Protein 3V2L (pdb70)

Organism: Anopheles gambiae (NCBI:txid7165)

Sequence (120 aa):
MTVEQMMMKSGEMMIRSVCLGKTKVAEELVNGLRESKFADVKELKCYVNCVMMEMMQTMKKGKLNYDASSVKQIDTIMPDELAGPMRAALDICRTVADGIKNNCDAAYVLLQCLSKNNPKFIFP

Structure (mmCIF, N/CA/C/O backbone):
data_3V2L
#
_entry.id   3V2L
#
_cell.length_a   34.577
_cell.length_b   38.229
_cell.length_c   89.912
_cell.angle_alpha   90.000
_cell.angle_beta   90.000
_cell.angle_gamma   90.000
#
_symmetry.space_group_name_H-M   'P 21 21 21'
#
loop_
_entity.id
_entity.type
_entity.pdbx_description
1 polymer AGAP005208-PA
2 non-polymer 'TETRAETHYLENE GLYCOL'
3 water water
#
loop_
_atom_site.group_PDB
_atom_site.id
_atom_site.type_symbol
_atom_site.label_atom_id
_atom_site.label_alt_id
_atom_site.label_comp_id
_atom_site.label_asym_id
_atom_site.label_entity_id
_atom_site.label_seq_id
_atom_site.pdbx_PDB_ins_code
_atom_site.Cartn_x
_atom_site.Cartn_y
_atom_site.Cartn_z
_atom_site.occupancy
_atom_site.B_iso_or_equiv
_atom_site.auth_seq_id
_atom_site.auth_comp_id
_atom_site.auth_asym_id
_atom_site.auth_atom_id
_atom_site.pdbx_PDB_model_num
ATOM 1 N N . MET A 1 1 ? 10.749 2.327 -25.507 1.00 44.51 1 MET A N 1
ATOM 2 C CA . MET A 1 1 ? 11.660 3.455 -25.152 1.00 43.59 1 MET A CA 1
ATOM 3 C C . MET A 1 1 ? 11.060 4.843 -25.486 1.00 42.77 1 MET A C 1
ATOM 4 O O . MET A 1 1 ? 11.003 5.736 -24.623 1.00 43.67 1 MET A O 1
ATOM 6 N N . THR A 1 2 ? 10.583 5.020 -26.715 1.00 71.47 2 THR A N 1
ATOM 7 C CA . THR A 1 2 ? 10.025 6.312 -27.144 1.00 68.39 2 THR A CA 1
ATOM 8 C C . THR A 1 2 ? 8.794 6.767 -26.323 1.00 64.28 2 THR A C 1
ATOM 9 O O . THR A 1 2 ? 8.122 5.950 -25.684 1.00 62.13 2 THR A O 1
ATOM 13 N N . VAL A 1 3 ? 8.525 8.074 -26.309 1.00 61.81 3 VAL A N 1
ATOM 14 C CA . VAL A 1 3 ? 7.254 8.598 -25.786 1.00 57.48 3 VAL A CA 1
ATOM 15 C C . VAL A 1 3 ? 6.087 7.956 -26.546 1.00 54.57 3 VAL A C 1
ATOM 16 O O . VAL A 1 3 ? 5.007 7.748 -25.985 1.00 51.78 3 VAL A O 1
ATOM 20 N N . GLU A 1 4 ? 6.323 7.652 -27.824 1.00 53.63 4 GLU A N 1
ATOM 21 C CA . GLU A 1 4 ? 5.346 6.953 -28.650 1.00 51.76 4 GLU A CA 1
ATOM 22 C C . GLU A 1 4 ? 5.089 5.546 -28.082 1.00 50.32 4 GLU A C 1
ATOM 23 O O . GLU A 1 4 ? 3.952 5.073 -28.072 1.00 48.31 4 GLU A O 1
ATOM 29 N N . GLN A 1 5 ? 6.150 4.907 -27.588 1.00 50.38 5 GLN A N 1
ATOM 30 C CA . GLN A 1 5 ? 6.040 3.637 -26.889 1.00 49.18 5 GLN A CA 1
ATOM 31 C C . GLN A 1 5 ? 5.197 3.772 -25.625 1.00 46.70 5 GLN A C 1
ATOM 32 O O . GLN A 1 5 ? 4.329 2.923 -25.381 1.00 45.09 5 GLN A O 1
ATOM 38 N N . MET A 1 6 ? 5.454 4.825 -24.836 1.00 44.97 6 MET A N 1
ATOM 39 C CA . MET A 1 6 ? 4.668 5.104 -23.627 1.00 42.86 6 MET A CA 1
ATOM 40 C C . MET A 1 6 ? 3.203 5.224 -23.990 1.00 40.71 6 MET A C 1
ATOM 41 O O . MET A 1 6 ? 2.342 4.610 -23.335 1.00 39.96 6 MET A O 1
ATOM 46 N N A MET A 1 7 ? 2.918 6.018 -25.023 0.50 40.57 7 MET A N 1
ATOM 47 N N B MET A 1 7 ? 2.918 6.015 -25.022 0.50 40.37 7 MET A N 1
ATOM 48 C CA A MET A 1 7 ? 1.545 6.252 -25.472 0.50 39.78 7 MET A CA 1
ATOM 49 C CA B MET A 1 7 ? 1.549 6.230 -25.470 0.50 39.39 7 MET A CA 1
ATOM 50 C C A MET A 1 7 ? 0.873 4.948 -25.901 0.50 39.08 7 MET A C 1
ATOM 51 C C B MET A 1 7 ? 0.896 4.907 -25.825 0.50 38.80 7 MET A C 1
ATOM 52 O O A MET A 1 7 ? -0.320 4.753 -25.660 0.50 37.90 7 MET A O 1
ATOM 53 O O B MET A 1 7 ? -0.254 4.657 -25.460 0.50 37.54 7 MET A O 1
ATOM 62 N N . LYS A 1 8 ? 1.653 4.057 -26.516 1.00 39.58 8 LYS A N 1
ATOM 63 C CA . LYS A 1 8 ? 1.164 2.742 -26.928 1.00 39.99 8 LYS A CA 1
ATOM 64 C C . LYS A 1 8 ? 0.894 1.8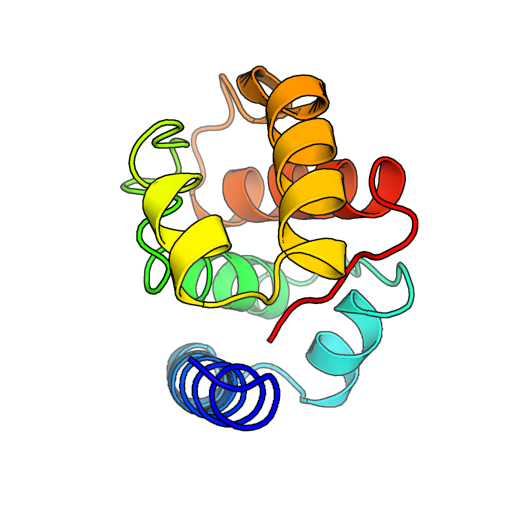34 -25.723 1.00 38.57 8 LYS A C 1
ATOM 65 O O . LYS A 1 8 ? -0.181 1.228 -25.631 1.00 38.13 8 LYS A O 1
ATOM 71 N N . SER A 1 9 ? 1.854 1.769 -24.800 1.00 37.88 9 SER A N 1
ATOM 72 C CA . SER A 1 9 ? 1.714 0.973 -23.575 1.00 37.27 9 SER A CA 1
ATOM 73 C C . SER A 1 9 ? 0.540 1.470 -22.716 1.00 35.77 9 SER A C 1
ATOM 74 O O . SER A 1 9 ? -0.222 0.677 -22.154 1.00 34.20 9 SER A O 1
ATOM 77 N N . GLY A 1 10 ? 0.414 2.791 -22.615 1.00 35.28 10 GLY A N 1
ATOM 78 C CA . GLY A 1 10 ? -0.710 3.410 -21.925 1.00 34.54 10 GLY A CA 1
ATOM 79 C C . GLY A 1 10 ? -2.061 3.083 -22.549 1.00 34.90 10 GLY A C 1
ATOM 80 O O . GLY A 1 10 ? -3.026 2.809 -21.842 1.00 35.28 10 GLY A O 1
ATOM 81 N N . GLU A 1 11 ? -2.144 3.120 -23.871 1.00 35.44 11 GLU A N 1
ATOM 82 C CA . GLU A 1 11 ? -3.397 2.759 -24.546 1.00 35.97 11 GLU A CA 1
ATOM 83 C C . GLU A 1 11 ? -3.756 1.285 -24.305 1.00 35.61 11 GLU A C 1
ATOM 84 O O . GLU A 1 11 ? -4.931 0.966 -24.097 1.00 35.23 11 GLU A O 1
ATOM 90 N N A MET A 1 12 ? -2.743 0.417 -24.296 0.50 35.75 12 MET A N 1
ATOM 91 N N B MET A 1 12 ? -2.750 0.407 -24.297 0.50 35.48 12 MET A N 1
ATOM 92 C CA A MET A 1 12 ? -2.913 -1.013 -24.012 0.50 36.17 12 MET A CA 1
ATOM 93 C CA B MET A 1 12 ? -2.952 -1.021 -24.006 0.50 35.64 12 MET A CA 1
ATOM 94 C C A MET A 1 12 ? -3.467 -1.258 -22.609 0.50 35.72 12 MET A C 1
ATOM 95 C C B MET A 1 12 ? -3.499 -1.240 -22.601 0.50 35.40 12 MET A C 1
ATOM 96 O O A MET A 1 12 ? -4.410 -2.041 -22.431 0.50 36.42 12 MET A O 1
ATOM 97 O O B MET A 1 12 ? -4.464 -1.993 -22.412 0.50 36.12 12 MET A O 1
ATOM 106 N N . ILE A 1 13 ? -2.872 -0.596 -21.618 1.00 35.05 13 ILE A N 1
ATOM 107 C CA . ILE A 1 13 ? -3.282 -0.748 -20.221 1.00 34.88 13 ILE A CA 1
ATOM 108 C C . ILE A 1 13 ? -4.690 -0.168 -20.036 1.00 34.33 13 ILE A C 1
ATOM 109 O O . ILE A 1 13 ? -5.527 -0.809 -19.408 1.00 34.22 13 ILE A O 1
ATOM 114 N N . ARG A 1 14 ? -4.954 1.013 -20.601 1.00 33.53 14 ARG A N 1
ATOM 115 C CA . ARG A 1 14 ? -6.331 1.558 -20.570 1.00 34.67 14 ARG A CA 1
ATOM 116 C C . ARG A 1 14 ? -7.355 0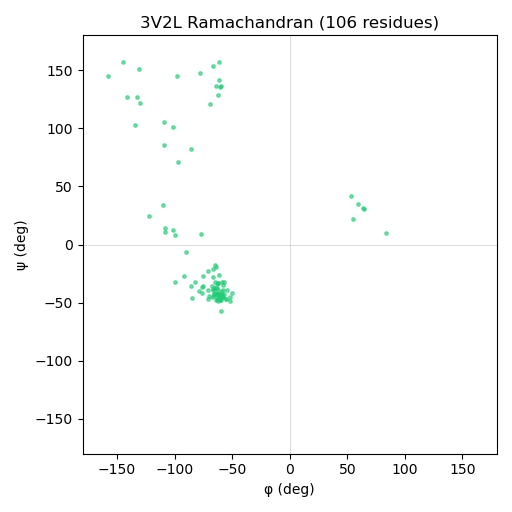.581 -21.164 1.00 34.66 14 ARG A C 1
ATOM 117 O O . ARG A 1 14 ? -8.408 0.330 -20.574 1.00 34.48 14 ARG A O 1
ATOM 125 N N . SER A 1 15 ? -7.040 0.013 -22.327 1.00 34.73 15 SER A N 1
ATOM 126 C CA . SER A 1 15 ? -7.981 -0.862 -23.008 1.00 35.58 15 SER A CA 1
ATOM 127 C C . SER A 1 15 ? -8.359 -2.073 -22.177 1.00 36.26 15 SER A C 1
ATOM 128 O O . SER A 1 15 ? -9.530 -2.413 -22.044 1.00 37.44 15 SER A O 1
ATOM 131 N N . VAL A 1 16 ? -7.343 -2.706 -21.611 1.00 35.51 16 VAL A N 1
ATOM 132 C CA . VAL A 1 16 ? -7.475 -3.923 -20.833 1.00 36.15 16 VAL A CA 1
ATOM 133 C C . VAL A 1 16 ? -8.255 -3.628 -19.531 1.00 35.87 16 VAL A C 1
ATOM 134 O O . VAL A 1 16 ? -9.069 -4.439 -19.079 1.00 36.47 16 VAL A O 1
ATOM 138 N N . CYS A 1 17 ? -8.004 -2.463 -18.944 1.00 34.37 17 CYS A N 1
ATOM 139 C CA . CYS A 1 17 ? -8.617 -2.134 -17.656 1.00 34.50 17 CYS A CA 1
ATOM 140 C C . CYS A 1 17 ? -10.045 -1.602 -17.816 1.00 35.71 17 CYS A C 1
ATOM 141 O O . CYS A 1 17 ? -10.901 -1.842 -16.954 1.00 36.26 17 CYS A O 1
ATOM 144 N N . LEU A 1 18 ? -10.298 -0.905 -18.920 1.00 35.86 18 LEU A N 1
ATOM 145 C CA . LEU A 1 18 ? -11.666 -0.559 -19.333 1.00 37.97 18 LEU A CA 1
ATOM 146 C C . LEU A 1 18 ? -12.520 -1.789 -19.565 1.00 39.51 18 LEU A C 1
ATOM 147 O O . LEU A 1 18 ? -13.683 -1.821 -19.173 1.00 41.19 18 LEU A O 1
ATOM 152 N N . GLY A 1 19 ? -11.941 -2.785 -20.238 1.00 40.09 19 GLY A N 1
ATOM 153 C CA . GLY A 1 19 ? -12.649 -4.008 -20.574 1.00 41.65 19 GLY A CA 1
ATOM 154 C C . GLY A 1 19 ? -12.970 -4.824 -19.343 1.00 42.30 19 GLY A C 1
ATOM 155 O O . GLY A 1 19 ? -14.035 -5.468 -19.268 1.00 44.01 19 GLY A O 1
ATOM 156 N N . LYS A 1 20 ? -12.046 -4.802 -18.382 1.00 40.64 20 LYS A N 1
ATOM 157 C CA . LYS A 1 20 ? -12.211 -5.545 -17.134 1.00 40.75 20 LYS A CA 1
ATOM 158 C C . LYS A 1 20 ? -13.281 -4.931 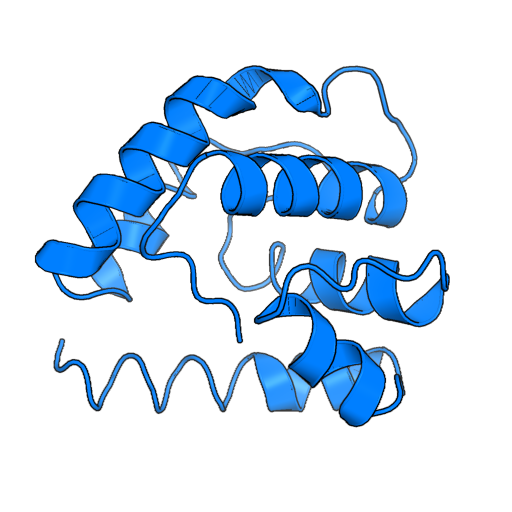-16.230 1.00 41.09 20 LYS A C 1
ATOM 159 O O . LYS A 1 20 ? -14.144 -5.642 -15.704 1.00 42.12 20 LYS A O 1
ATOM 165 N N . THR A 1 21 ? -13.215 -3.610 -16.071 1.00 39.85 21 THR A N 1
ATOM 166 C CA . THR A 1 21 ? -14.018 -2.887 -15.074 1.00 40.77 21 THR A CA 1
ATOM 167 C C . THR A 1 21 ? -15.366 -2.399 -15.651 1.00 42.86 21 THR A C 1
ATOM 168 O O . THR A 1 21 ? -16.346 -2.233 -14.907 1.00 44.24 21 THR A O 1
ATOM 172 N N . LYS A 1 22 ? -15.391 -2.179 -16.971 1.00 43.45 22 LYS A N 1
ATOM 173 C CA . LYS A 1 22 ? -16.551 -1.658 -17.717 1.00 45.17 22 LYS A CA 1
ATOM 174 C C . LYS A 1 22 ? -16.948 -0.221 -17.331 1.00 45.08 22 LYS A C 1
ATOM 175 O O . LYS A 1 22 ? -18.122 0.155 -17.417 1.00 46.96 22 LYS A O 1
ATOM 181 N N . VAL A 1 23 ? -15.958 0.570 -16.926 1.00 43.15 23 VAL A N 1
ATOM 182 C CA . VAL A 1 23 ? -16.144 1.966 -16.505 1.00 42.56 23 VAL A CA 1
ATOM 183 C C . VAL A 1 23 ? -16.319 2.908 -17.702 1.00 43.29 23 VAL A C 1
ATOM 184 O O . VAL A 1 23 ? -15.734 2.687 -18.769 1.00 42.23 23 VAL A O 1
ATOM 188 N N . ALA A 1 24 ? -17.116 3.961 -17.522 1.00 43.95 24 ALA A N 1
ATOM 189 C CA . ALA A 1 24 ? -17.304 4.972 -18.564 1.00 44.78 24 ALA A CA 1
ATOM 190 C C . ALA A 1 24 ? -15.983 5.663 -18.939 1.00 43.46 24 ALA A C 1
ATOM 191 O O . ALA A 1 24 ? -15.188 6.043 -18.071 1.00 41.86 24 ALA A O 1
ATOM 193 N N . GLU A 1 25 ? -15.765 5.828 -20.241 1.00 44.04 25 GLU A N 1
ATOM 194 C CA . GLU A 1 25 ? -14.535 6.436 -20.750 1.00 43.25 25 GLU A CA 1
ATOM 195 C C . GLU A 1 25 ? -14.339 7.873 -20.308 1.00 42.29 25 GLU A C 1
ATOM 196 O O . GLU A 1 25 ? -13.199 8.269 -20.063 1.00 41.25 25 GLU A O 1
ATOM 202 N N . GLU A 1 26 ? -15.437 8.629 -20.155 1.00 42.55 26 GLU A N 1
ATOM 203 C CA . GLU A 1 26 ? -15.366 10.001 -19.625 1.00 41.85 26 GLU A CA 1
ATOM 204 C C . GLU A 1 26 ? -14.852 10.058 -18.203 1.00 40.09 26 GLU A C 1
ATOM 205 O O . GLU A 1 26 ? -14.157 11.001 -17.840 1.00 39.77 26 GLU A O 1
ATOM 211 N N . LEU A 1 27 ? -15.248 9.081 -17.389 1.00 39.48 27 LEU A N 1
ATOM 212 C CA . LEU A 1 27 ? -14.758 8.982 -16.010 1.00 38.02 27 LEU A CA 1
ATOM 213 C C . LEU A 1 27 ? -13.245 8.826 -16.018 1.00 36.48 27 LEU A C 1
ATOM 214 O O . LEU A 1 27 ? -12.536 9.528 -15.291 1.00 36.80 27 LEU A O 1
ATOM 219 N N . VAL A 1 28 ? -12.755 7.955 -16.891 1.00 35.35 28 VAL A N 1
ATOM 220 C CA . VAL A 1 28 ? -11.315 7.689 -16.990 1.00 34.32 28 VAL A CA 1
ATOM 221 C C . VAL A 1 28 ? -10.526 8.901 -17.485 1.00 34.29 28 VAL A C 1
ATOM 222 O O . VAL A 1 28 ? -9.477 9.230 -16.941 1.00 33.60 28 VAL A O 1
ATOM 226 N N . ASN A 1 29 ? -11.046 9.572 -18.509 1.00 35.43 29 ASN A N 1
ATOM 227 C CA . ASN A 1 29 ? -10.452 10.836 -18.980 1.00 36.20 29 ASN A CA 1
ATOM 228 C C . ASN A 1 29 ? -10.391 11.928 -17.895 1.00 36.16 29 ASN A C 1
ATOM 229 O O . ASN A 1 29 ? -9.480 12.755 -17.883 1.00 36.53 29 ASN A O 1
ATOM 234 N N . GLY A 1 30 ? -11.360 11.931 -16.988 1.00 36.62 30 GLY A N 1
ATOM 235 C CA . GLY A 1 30 ? -11.356 12.876 -15.881 1.00 36.33 30 GLY A CA 1
ATOM 236 C C . GLY A 1 30 ? -10.161 12.739 -14.952 1.00 35.94 30 GLY A C 1
ATOM 237 O O . GLY A 1 30 ? -9.769 13.703 -14.300 1.00 36.64 30 GLY A O 1
ATOM 238 N N . LEU A 1 31 ? -9.576 11.537 -14.890 1.00 34.85 31 LEU A N 1
ATOM 239 C CA . LEU A 1 31 ? -8.441 11.265 -13.994 1.00 34.74 31 LEU A CA 1
ATOM 240 C C . LEU A 1 31 ? -7.203 12.087 -14.379 1.00 35.88 31 LEU A C 1
ATOM 241 O O . LEU A 1 31 ? -6.276 12.242 -13.582 1.00 36.04 31 LEU A O 1
ATOM 246 N N . ARG A 1 32 ? -7.199 12.599 -15.608 1.00 31.97 32 ARG A N 1
ATOM 247 C CA . ARG A 1 32 ? -6.118 13.445 -16.079 1.00 35.58 32 ARG A CA 1
ATOM 248 C C . ARG A 1 32 ? -6.389 14.925 -15.793 1.00 37.55 32 ARG A C 1
ATOM 249 O O . ARG A 1 32 ? -5.511 15.756 -16.011 1.00 39.46 32 ARG A O 1
ATOM 257 N N . GLU A 1 33 ? -7.592 15.232 -15.295 1.00 36.80 33 GLU A N 1
ATOM 258 C CA . GLU A 1 33 ? -8.040 16.618 -15.062 1.00 39.72 33 GLU A CA 1
ATOM 259 C C . GLU A 1 33 ? -8.434 16.867 -13.596 1.00 38.18 33 GLU A C 1
ATOM 260 O O . GLU A 1 33 ? -9.245 17.755 -13.298 1.00 38.48 33 GLU A O 1
ATOM 266 N N . SER A 1 34 ? -7.878 16.065 -12.689 1.00 36.35 34 SER A N 1
ATOM 267 C CA . SER A 1 34 ? -8.202 16.134 -11.262 1.00 35.49 34 SER A CA 1
ATOM 268 C C . SER A 1 34 ? -9.688 15.907 -10.961 1.00 34.15 34 SER A C 1
ATOM 269 O O . SER A 1 34 ? -10.237 16.501 -10.037 1.00 35.21 34 SER A O 1
ATOM 272 N N . LYS A 1 35 ? -10.346 15.044 -11.722 1.00 33.40 35 LYS A N 1
ATOM 273 C CA . LYS A 1 35 ? -11.749 14.742 -11.442 1.00 33.08 35 LYS A CA 1
ATOM 274 C C . LYS A 1 35 ? -11.827 13.338 -10.896 1.00 31.33 35 LYS A C 1
ATOM 275 O O . LYS A 1 35 ? -12.012 12.350 -11.639 1.00 32.19 35 LYS A O 1
ATOM 281 N N . PHE A 1 36 ? -11.638 13.248 -9.587 1.00 30.38 36 PHE A N 1
ATOM 282 C CA . PHE A 1 36 ? -11.568 11.971 -8.944 1.00 28.00 36 PHE A CA 1
ATOM 283 C C . PHE A 1 36 ? -12.918 11.640 -8.357 1.00 28.12 36 PHE A C 1
ATOM 284 O O . PHE A 1 36 ? -13.088 11.634 -7.137 1.00 28.11 36 PHE A O 1
ATOM 292 N N . ALA A 1 37 ? -13.862 11.346 -9.245 1.00 27.50 37 ALA A N 1
ATOM 293 C CA . ALA A 1 37 ? -15.220 11.001 -8.844 1.00 28.90 37 ALA A CA 1
ATOM 294 C C . ALA A 1 37 ? -15.230 9.745 -7.978 1.00 28.15 37 ALA A C 1
ATOM 295 O O . ALA A 1 37 ? -14.476 8.800 -8.226 1.00 27.71 37 ALA A O 1
ATOM 297 N N . ASP A 1 38 ? -16.088 9.736 -6.963 1.00 29.14 38 ASP A N 1
ATOM 298 C CA . ASP A 1 38 ? -16.171 8.592 -6.052 1.00 29.54 38 ASP A CA 1
ATOM 299 C C . ASP A 1 38 ? -17.132 7.566 -6.658 1.00 29.47 38 ASP A C 1
ATOM 300 O O . ASP A 1 38 ? -18.333 7.544 -6.350 1.00 30.96 38 ASP A O 1
ATOM 305 N N . VAL A 1 39 ? -16.601 6.767 -7.583 1.00 28.02 39 VAL A N 1
ATOM 306 C CA . VAL A 1 39 ? -17.371 5.762 -8.314 1.00 28.80 39 VAL A CA 1
ATOM 307 C C . VAL A 1 39 ? -16.577 4.463 -8.219 1.00 28.28 39 VAL A C 1
ATOM 308 O O . VAL A 1 39 ? -15.423 4.432 -8.600 1.00 26.72 39 VAL A O 1
ATOM 312 N N . LYS A 1 40 ? -17.193 3.420 -7.674 1.00 29.64 40 LYS A N 1
ATOM 313 C CA . LYS A 1 40 ? -16.521 2.140 -7.423 1.00 30.43 40 LYS A CA 1
ATOM 314 C C . LYS A 1 40 ? -15.802 1.584 -8.671 1.00 29.71 40 LYS A C 1
ATOM 315 O O . LYS A 1 40 ? -14.636 1.147 -8.606 1.00 28.13 40 LYS A O 1
ATOM 321 N N . GLU A 1 41 ? -16.475 1.623 -9.816 1.00 29.83 41 GLU A N 1
ATOM 322 C CA . GLU A 1 41 ? -15.853 1.065 -11.021 1.00 29.87 41 GLU A CA 1
ATOM 323 C C . GLU A 1 41 ? -14.640 1.855 -11.483 1.00 27.50 41 GLU A C 1
ATOM 324 O O . GLU A 1 41 ? -13.733 1.296 -12.077 1.00 27.23 41 GLU A O 1
ATOM 330 N N . LEU A 1 42 ? -14.618 3.150 -11.174 1.00 25.93 42 LEU A N 1
ATOM 331 C CA . LEU A 1 42 ? -13.499 3.994 -11.544 1.00 24.78 42 LEU A CA 1
ATOM 332 C C . LEU A 1 42 ? -12.332 3.720 -10.604 1.00 23.89 42 LEU A C 1
ATOM 333 O O . LEU A 1 42 ? -11.188 3.625 -11.047 1.00 23.83 42 LEU A O 1
ATOM 338 N N . LYS A 1 43 ? -12.615 3.564 -9.313 1.00 23.85 43 LYS A N 1
ATOM 339 C CA . LYS A 1 43 ? -11.557 3.202 -8.363 1.00 24.28 43 LYS A CA 1
ATOM 340 C C . LYS A 1 43 ? -10.926 1.860 -8.748 1.00 25.50 43 LYS A C 1
ATOM 341 O O . LYS A 1 43 ? -9.692 1.670 -8.672 1.00 25.08 43 LYS A O 1
ATOM 347 N N . CYS A 1 44 ? -11.777 0.934 -9.181 1.00 26.92 44 CYS A N 1
ATOM 348 C CA . CYS A 1 44 ? -11.279 -0.386 -9.532 1.00 28.46 44 CYS A CA 1
ATOM 349 C C . CYS A 1 44 ? -10.538 -0.405 -10.876 1.00 27.44 44 CYS A C 1
ATOM 350 O O . CYS A 1 44 ? -9.627 -1.244 -11.066 1.00 27.99 44 CYS A O 1
ATOM 353 N N . TYR A 1 45 ? -10.894 0.525 -11.774 1.00 25.64 45 TYR A N 1
ATOM 354 C CA . TYR A 1 45 ? -10.095 0.795 -12.984 1.00 26.03 45 TYR A CA 1
ATOM 355 C C . TYR A 1 45 ? -8.681 1.226 -12.611 1.00 24.99 45 TYR A C 1
ATOM 356 O O . TYR A 1 45 ? -7.698 0.751 -13.195 1.00 24.72 45 TYR A O 1
ATOM 365 N N . VAL A 1 46 ? -8.583 2.124 -11.632 1.00 23.57 46 VAL A N 1
ATOM 366 C CA . VAL A 1 46 ? -7.284 2.625 -11.157 1.00 23.90 46 VAL A CA 1
ATOM 367 C C . VAL A 1 46 ? -6.477 1.495 -10.533 1.00 25.21 46 VAL A C 1
ATOM 368 O O . VAL A 1 46 ? -5.256 1.383 -10.744 1.00 25.46 46 VAL A O 1
ATOM 372 N N . ASN A 1 47 ? -7.151 0.660 -9.762 1.00 25.22 47 ASN A N 1
ATOM 373 C CA . ASN A 1 47 ? -6.479 -0.489 -9.173 1.00 27.23 47 ASN A CA 1
ATOM 374 C C . ASN A 1 47 ? -5.956 -1.457 -10.239 1.00 28.66 47 ASN A C 1
ATOM 375 O O . ASN A 1 47 ? -4.820 -1.942 -10.143 1.00 30.05 47 ASN A O 1
ATOM 380 N N . CYS A 1 48 ? -6.774 -1.704 -11.261 1.00 27.64 48 CYS A N 1
ATOM 381 C CA . CYS A 1 48 ? -6.373 -2.559 -12.395 1.00 29.69 48 CYS A CA 1
ATOM 382 C C . CYS A 1 48 ? -5.080 -2.050 -13.049 1.00 29.77 48 CYS A C 1
ATOM 383 O O . CYS A 1 48 ? -4.146 -2.827 -13.311 1.00 29.93 48 CYS A O 1
ATOM 386 N N . VAL A 1 49 ? -5.041 -0.740 -13.292 1.00 28.94 49 VAL A N 1
ATOM 387 C CA . VAL A 1 49 ? -3.894 -0.098 -13.928 1.00 30.60 49 VAL A CA 1
ATOM 388 C C . VAL A 1 49 ? -2.649 -0.209 -13.047 1.00 31.01 49 VAL A C 1
ATOM 389 O O . VAL A 1 49 ? -1.585 -0.553 -13.543 1.00 33.81 49 VAL A O 1
ATOM 393 N N A MET A 1 50 ? -2.782 0.060 -11.755 0.50 30.36 50 MET A N 1
ATOM 394 N N B MET A 1 50 ? -2.793 0.089 -11.754 0.50 30.44 50 MET A N 1
ATOM 395 C CA A MET A 1 50 ? -1.625 -0.028 -10.861 0.50 31.31 50 MET A CA 1
ATOM 396 C CA B MET A 1 50 ? -1.676 -0.026 -10.799 0.50 31.51 50 MET A CA 1
ATOM 397 C C A MET A 1 50 ? -1.122 -1.455 -10.669 0.50 33.02 50 MET A C 1
ATOM 398 C C B MET A 1 50 ? -1.120 -1.445 -10.757 0.50 33.15 50 MET A C 1
ATOM 399 O O A MET A 1 50 ? 0.062 -1.672 -10.395 0.50 34.78 50 MET A O 1
ATOM 400 O O B MET A 1 50 ? 0.096 -1.646 -10.665 0.50 34.90 50 MET A O 1
ATOM 409 N N . GLU A 1 51 ? -2.017 -2.427 -10.826 1.00 48.69 51 GLU A N 1
ATOM 410 C CA . GLU A 1 51 ? -1.629 -3.839 -10.768 1.00 48.71 51 GLU A CA 1
ATOM 411 C C . GLU A 1 51 ? -0.900 -4.308 -12.027 1.00 50.80 51 GLU A C 1
ATOM 412 O O . GLU A 1 51 ? -0.023 -5.171 -11.950 1.00 51.60 51 GLU A O 1
ATOM 418 N N . MET A 1 52 ? -1.253 -3.729 -13.172 1.00 52.11 52 MET A N 1
ATOM 419 C CA . MET A 1 52 ? -0.596 -4.042 -14.449 1.00 54.27 52 MET A CA 1
ATOM 420 C C . MET A 1 52 ? 0.775 -3.373 -14.539 1.00 54.10 52 MET A C 1
ATOM 421 O O . MET A 1 52 ? 1.713 -3.947 -15.101 1.00 56.17 52 MET A O 1
ATOM 426 N N . MET A 1 53 ? 0.867 -2.156 -13.996 1.00 52.62 53 MET A N 1
ATOM 427 C CA . MET A 1 53 ? 2.101 -1.378 -13.897 1.00 52.94 53 MET A CA 1
ATOM 428 C C . MET A 1 53 ? 3.007 -1.877 -12.755 1.00 51.50 53 MET A C 1
ATOM 429 O O . MET A 1 53 ? 3.978 -1.196 -12.399 1.00 52.61 53 MET A O 1
ATOM 434 N N . GLN A 1 54 ? 2.663 -3.022 -12.150 1.00 49.54 54 GLN A N 1
ATOM 435 C CA . GLN A 1 54 ? 3.425 -3.616 -11.036 1.00 48.42 54 GLN A CA 1
ATOM 436 C C . GLN A 1 54 ? 3.640 -2.689 -9.836 1.00 46.27 54 GLN A C 1
ATOM 437 O O . GLN A 1 54 ? 4.568 -2.886 -9.032 1.00 46.46 54 GLN A O 1
ATOM 443 N N . THR A 1 55 ? 2.772 -1.689 -9.725 1.00 43.82 55 THR A N 1
ATOM 444 C CA . THR A 1 55 ? 2.865 -0.639 -8.723 1.00 42.91 55 THR A CA 1
ATOM 445 C C . THR A 1 55 ? 2.201 -1.057 -7.407 1.00 41.08 55 THR A C 1
ATOM 446 O O . THR A 1 55 ? 2.670 -0.698 -6.330 1.00 40.52 55 THR A O 1
ATOM 450 N N . MET A 1 56 ? 1.108 -1.813 -7.499 1.00 40.54 56 MET A N 1
ATOM 451 C CA . MET A 1 56 ? 0.463 -2.375 -6.304 1.00 40.02 56 MET A CA 1
ATOM 452 C C . MET A 1 56 ? 0.185 -3.865 -6.459 1.00 40.88 56 MET A C 1
ATOM 453 O O . MET A 1 56 ? -0.016 -4.364 -7.576 1.00 41.87 56 MET A O 1
ATOM 458 N N . LYS A 1 57 ? 0.184 -4.562 -5.327 1.00 40.75 57 LYS A N 1
ATOM 459 C CA . LYS A 1 57 ? -0.271 -5.942 -5.251 1.00 42.76 57 LYS A CA 1
ATOM 460 C C . LYS A 1 57 ? -1.027 -6.076 -3.939 1.00 42.74 57 LYS A C 1
ATOM 461 O O . LYS A 1 57 ? -0.520 -5.688 -2.879 1.00 42.24 57 LYS A O 1
ATOM 463 N N . LYS A 1 58 ? -2.261 -6.580 -4.024 1.00 43.60 58 LYS A N 1
ATOM 464 C CA . LYS A 1 58 ? -3.170 -6.629 -2.876 1.00 43.76 58 LYS A CA 1
ATOM 46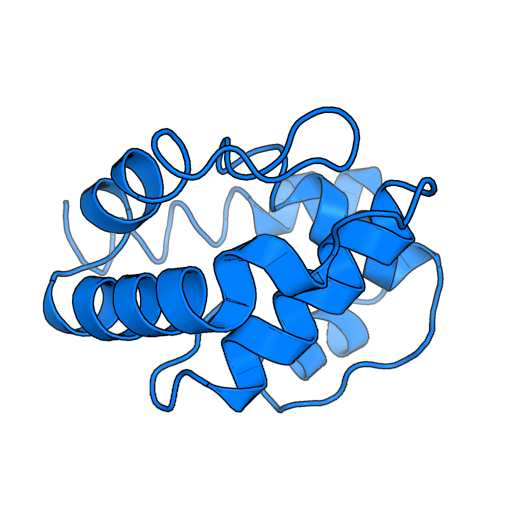5 C C . LYS A 1 58 ? -3.323 -5.255 -2.207 1.00 41.10 58 LYS A C 1
ATOM 466 O O . LYS A 1 58 ? -3.336 -5.144 -0.986 1.00 41.37 58 LYS A O 1
ATOM 468 N N . GLY A 1 59 ? -3.443 -4.209 -3.021 1.00 39.50 59 GLY A N 1
ATOM 469 C CA . GLY A 1 59 ? -3.722 -2.866 -2.501 1.00 39.01 59 GLY A CA 1
ATOM 470 C C . GLY A 1 59 ? -2.610 -2.321 -1.620 1.00 38.42 59 GLY A C 1
ATOM 471 O O . GLY A 1 59 ? -2.860 -1.534 -0.699 1.00 37.78 59 GLY A O 1
ATOM 472 N N . LYS A 1 60 ? -1.381 -2.729 -1.926 1.00 38.81 60 LYS A N 1
ATOM 473 C CA . LYS A 1 60 ? -0.202 -2.260 -1.212 1.00 40.17 60 LYS A CA 1
ATOM 474 C C . LYS A 1 60 ? 0.880 -1.845 -2.206 1.00 40.78 60 LYS A C 1
ATOM 475 O O . LYS A 1 60 ? 1.242 -2.610 -3.097 1.00 40.14 60 LYS A O 1
ATOM 481 N N . LEU A 1 61 ? 1.372 -0.615 -2.052 1.00 30.76 61 LEU A N 1
ATOM 482 C CA . LEU A 1 61 ? 2.417 -0.076 -2.919 1.00 29.61 61 LEU A CA 1
ATOM 483 C C . LEU A 1 61 ? 3.715 -0.890 -2.818 1.00 30.04 61 LEU A C 1
ATOM 484 O O . LEU A 1 61 ? 4.221 -1.134 -1.718 1.00 30.36 61 LEU A O 1
ATOM 489 N N . ASN A 1 62 ? 4.239 -1.301 -3.973 1.00 30.58 62 ASN A N 1
ATOM 490 C CA . ASN A 1 62 ? 5.606 -1.816 -4.096 1.00 29.86 62 ASN A CA 1
ATOM 491 C C . ASN A 1 62 ? 6.460 -0.680 -4.679 1.00 28.55 62 ASN A C 1
ATOM 492 O O . ASN A 1 62 ? 6.433 -0.443 -5.873 1.00 26.75 62 ASN A O 1
ATOM 497 N N . TYR A 1 63 ? 7.221 -0.004 -3.823 1.00 28.25 63 TYR A N 1
ATOM 498 C CA . TYR A 1 63 ? 7.949 1.202 -4.238 1.00 27.45 63 TYR A CA 1
ATOM 499 C C . TYR A 1 63 ? 9.016 0.906 -5.293 1.00 26.82 63 TYR A C 1
ATOM 500 O O . TYR A 1 63 ? 9.079 1.580 -6.306 1.00 25.70 63 TYR A O 1
ATOM 509 N N . ASP A 1 64 ? 9.836 -0.118 -5.054 1.00 27.91 64 ASP A N 1
ATOM 510 C CA . ASP A 1 64 ? 10.900 -0.451 -5.977 1.00 29.36 64 ASP A CA 1
ATOM 511 C C . ASP A 1 64 ? 10.370 -0.842 -7.354 1.00 28.98 64 ASP A C 1
ATOM 512 O O . ASP A 1 64 ? 10.872 -0.355 -8.365 1.00 28.25 64 ASP A O 1
ATOM 517 N N . ALA A 1 65 ? 9.381 -1.734 -7.371 1.00 29.40 65 ALA A N 1
ATOM 518 C CA . ALA A 1 65 ? 8.740 -2.167 -8.615 1.00 29.55 65 ALA A CA 1
ATOM 519 C C . ALA A 1 65 ? 8.100 -1.003 -9.395 1.00 28.77 65 ALA A C 1
ATOM 520 O O . ALA A 1 65 ? 8.187 -0.939 -10.649 1.00 29.29 65 ALA A O 1
ATOM 522 N N A SER A 1 66 ? 7.459 -0.085 -8.666 0.50 27.18 66 SER A N 1
ATOM 523 N N B SER A 1 66 ? 7.474 -0.089 -8.658 0.50 27.33 66 SER A N 1
ATOM 524 C CA A SER A 1 66 ? 6.845 1.106 -9.274 0.50 26.92 66 SER A CA 1
ATOM 525 C CA B SER A 1 66 ? 6.831 1.077 -9.254 0.50 27.31 66 SER A CA 1
ATOM 526 C C A SER A 1 66 ? 7.883 1.976 -9.967 0.50 26.75 66 SER A C 1
ATOM 527 C C B SER A 1 66 ? 7.850 2.004 -9.935 0.50 26.89 66 SER A C 1
ATOM 528 O O A SER A 1 66 ? 7.722 2.339 -11.130 0.50 26.92 66 SER A O 1
ATOM 529 O O B SER A 1 66 ? 7.653 2.410 -11.076 0.50 26.98 66 SER A O 1
ATOM 534 N N . VAL A 1 67 ? 8.945 2.310 -9.237 1.00 26.49 67 VAL A N 1
ATOM 535 C CA . VAL A 1 67 ? 10.027 3.136 -9.801 1.00 27.36 67 VAL A CA 1
ATOM 536 C C . VAL A 1 67 ? 10.623 2.470 -11.060 1.00 28.61 67 VAL A C 1
ATOM 537 O O . VAL A 1 67 ? 10.838 3.129 -12.081 1.00 28.26 67 VAL A O 1
ATOM 541 N N . LYS A 1 68 ? 10.852 1.157 -10.997 1.00 29.55 68 LYS A N 1
ATOM 542 C CA . LYS A 1 68 ? 11.408 0.454 -12.132 1.00 32.02 68 LYS A CA 1
ATOM 543 C C . LYS A 1 68 ? 10.477 0.642 -13.329 1.00 32.74 68 LYS A C 1
ATOM 544 O O . LYS A 1 68 ? 10.925 0.956 -14.430 1.00 34.17 68 LYS A O 1
ATOM 550 N N . GLN A 1 69 ? 9.180 0.485 -13.100 1.00 32.26 69 GLN A N 1
ATOM 551 C CA . GLN A 1 69 ? 8.207 0.583 -14.186 1.00 33.82 69 GLN A CA 1
ATOM 552 C C . GLN A 1 69 ? 8.036 2.000 -14.726 1.00 33.13 69 GLN A C 1
ATOM 553 O O . GLN A 1 69 ? 7.984 2.195 -15.941 1.00 34.94 69 GLN A O 1
ATOM 559 N N . ILE A 1 70 ? 7.941 2.977 -13.830 1.00 31.51 70 ILE A N 1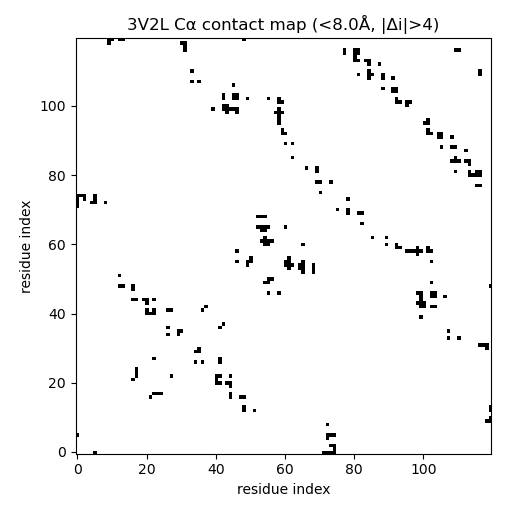
ATOM 560 C CA . ILE A 1 70 ? 7.889 4.402 -14.211 1.00 31.46 70 ILE A CA 1
ATOM 561 C C . ILE A 1 70 ? 9.061 4.761 -15.145 1.00 31.73 70 ILE A C 1
ATOM 562 O O . ILE A 1 70 ? 8.885 5.392 -16.199 1.00 32.13 70 ILE A O 1
ATOM 567 N N . ASP A 1 71 ? 10.259 4.359 -14.732 1.00 30.33 71 ASP A N 1
ATOM 568 C CA . ASP A 1 71 ? 11.488 4.702 -15.444 1.00 30.39 71 ASP A CA 1
ATOM 569 C C . ASP A 1 71 ? 11.633 3.970 -16.786 1.00 32.48 71 ASP A C 1
ATOM 570 O O . ASP A 1 71 ? 12.383 4.405 -17.661 1.00 32.38 71 ASP A O 1
ATOM 575 N N . THR A 1 72 ? 10.957 2.830 -16.929 1.00 33.56 72 THR A N 1
ATOM 576 C CA . THR A 1 72 ? 11.015 2.072 -18.177 1.00 36.98 72 THR A CA 1
ATOM 577 C C . THR A 1 72 ? 9.985 2.616 -19.169 1.00 38.15 72 THR A C 1
ATOM 578 O O . THR A 1 72 ? 10.272 2.812 -20.360 1.00 40.08 72 THR A O 1
ATOM 582 N N . ILE A 1 73 ? 8.779 2.838 -18.661 1.00 37.43 73 ILE A N 1
ATOM 583 C CA . ILE A 1 73 ? 7.651 3.219 -19.487 1.00 39.76 73 ILE A CA 1
ATOM 584 C C . ILE A 1 73 ? 7.653 4.695 -19.867 1.00 39.50 73 ILE A C 1
ATOM 585 O O . ILE A 1 73 ? 7.358 5.033 -21.019 1.00 42.06 73 ILE A O 1
ATOM 590 N N . MET A 1 74 ? 8.021 5.562 -18.923 1.00 36.75 74 MET A N 1
ATOM 591 C CA . MET A 1 74 ? 7.911 7.010 -19.122 1.00 36.26 74 ME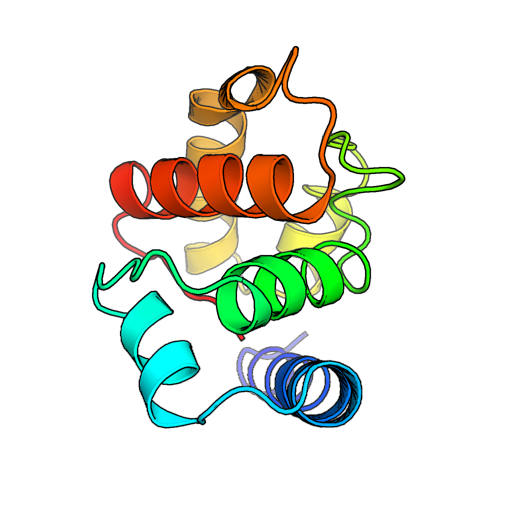T A CA 1
ATOM 592 C C . MET A 1 74 ? 9.246 7.612 -19.548 1.00 35.96 74 MET A C 1
ATOM 593 O O . MET A 1 74 ? 10.296 7.165 -19.080 1.00 34.99 74 MET A O 1
ATOM 598 N N . PRO A 1 75 ? 9.213 8.642 -20.418 1.00 37.23 75 PRO A N 1
ATOM 599 C CA . PRO A 1 75 ? 10.454 9.379 -20.713 1.00 37.34 75 PRO A CA 1
ATOM 600 C C . PRO A 1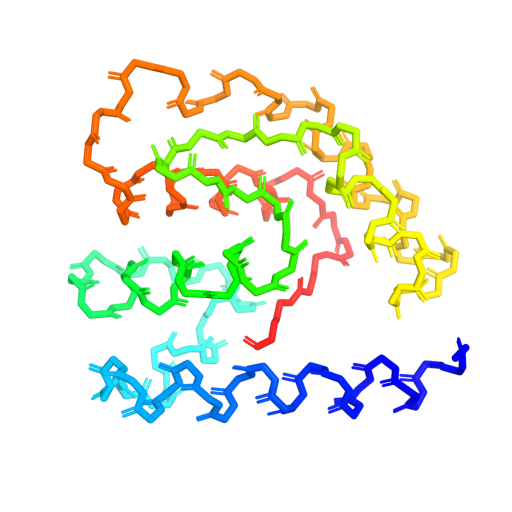 75 ? 10.950 10.134 -19.480 1.00 35.48 75 PRO A C 1
ATOM 601 O O . PRO A 1 75 ? 10.149 10.480 -18.594 1.00 33.76 75 PRO A O 1
ATOM 605 N N . ASP A 1 76 ? 12.256 10.371 -19.424 1.00 35.28 76 ASP A N 1
ATOM 606 C CA . ASP A 1 76 ? 12.907 10.913 -18.223 1.00 34.83 76 ASP A CA 1
ATOM 607 C C . ASP A 1 76 ? 12.232 12.179 -17.634 1.00 34.35 76 ASP A C 1
ATOM 608 O O . ASP A 1 76 ? 12.072 12.303 -16.411 1.00 32.69 76 ASP A O 1
ATOM 613 N N . GLU A 1 77 ? 11.820 13.095 -18.515 1.00 33.90 77 GLU A N 1
ATOM 614 C CA . GLU A 1 77 ? 11.207 14.366 -18.129 1.00 32.67 77 GLU A CA 1
ATOM 615 C C . GLU A 1 77 ? 9.839 14.203 -17.451 1.00 31.13 77 GLU A C 1
ATOM 616 O O . GLU A 1 77 ? 9.379 15.102 -16.737 1.00 29.89 77 GLU A O 1
ATOM 622 N N . LEU A 1 78 ? 9.200 13.060 -17.670 1.00 29.79 78 LEU A N 1
ATOM 623 C CA . LEU A 1 78 ? 7.975 12.716 -16.951 1.00 28.80 78 LEU A CA 1
ATOM 624 C C . LEU A 1 78 ? 8.253 11.764 -15.787 1.00 28.28 78 LEU A C 1
ATOM 625 O O . LEU A 1 78 ? 7.559 11.812 -14.767 1.00 26.27 78 LEU A O 1
ATOM 630 N N . ALA A 1 79 ? 9.252 10.895 -15.939 1.00 28.71 79 ALA A N 1
ATOM 631 C CA . ALA A 1 79 ? 9.558 9.911 -14.871 1.00 28.76 79 ALA A CA 1
ATOM 632 C C . ALA A 1 79 ? 10.057 10.588 -13.605 1.00 27.82 79 ALA A C 1
ATOM 633 O O . ALA A 1 79 ? 9.714 10.173 -12.488 1.00 27.76 79 ALA A O 1
ATOM 635 N N . GLY A 1 80 ? 10.848 11.635 -13.767 1.00 27.71 80 GLY A N 1
ATOM 636 C CA . GLY A 1 80 ? 11.428 12.325 -12.608 1.00 27.46 80 GLY A CA 1
ATOM 637 C C . GLY A 1 80 ? 10.342 12.859 -11.686 1.00 26.58 80 GLY A C 1
ATOM 638 O O . GLY A 1 80 ? 10.310 12.514 -10.497 1.00 25.48 80 GLY A O 1
ATOM 639 N N . PRO A 1 81 ? 9.446 13.708 -12.228 1.00 26.59 81 PRO A N 1
ATOM 640 C CA . PRO A 1 81 ? 8.328 14.248 -11.458 1.00 26.84 81 PRO A CA 1
ATOM 641 C C . PRO A 1 81 ? 7.427 13.161 -10.871 1.00 24.93 81 PRO A C 1
ATOM 642 O O . PRO A 1 81 ? 6.922 13.333 -9.755 1.00 24.33 81 PRO A O 1
ATOM 646 N N . MET A 1 82 ? 7.251 12.045 -11.586 1.00 24.80 82 MET A N 1
ATOM 647 C CA . MET A 1 82 ? 6.448 10.935 -11.057 1.00 24.23 82 MET A CA 1
ATOM 648 C C . MET A 1 82 ? 7.118 10.270 -9.856 1.00 23.45 82 MET A C 1
ATOM 649 O O . MET A 1 82 ? 6.442 9.981 -8.855 1.00 23.67 82 MET A O 1
ATOM 654 N N . ARG A 1 83 ? 8.422 10.020 -9.964 1.00 22.91 83 ARG A N 1
ATOM 655 C CA . ARG A 1 83 ? 9.191 9.507 -8.823 1.00 22.63 83 ARG A CA 1
ATOM 656 C C . ARG A 1 83 ? 9.095 10.434 -7.609 1.00 21.73 83 ARG A C 1
ATOM 657 O O . ARG A 1 83 ? 8.942 9.960 -6.469 1.00 22.48 83 ARG A O 1
ATOM 665 N N . ALA A 1 84 ? 9.185 11.747 -7.823 1.00 22.35 84 ALA A N 1
ATOM 666 C CA . ALA A 1 84 ? 9.088 12.655 -6.687 1.00 22.01 84 ALA A CA 1
ATOM 667 C C . ALA A 1 84 ? 7.712 12.546 -6.018 1.00 21.96 84 ALA A C 1
ATOM 668 O O . ALA A 1 84 ? 7.625 12.535 -4.792 1.00 21.63 84 ALA A O 1
ATOM 670 N N . ALA A 1 85 ? 6.648 12.480 -6.819 1.00 21.97 85 ALA A N 1
ATOM 671 C CA . ALA A 1 85 ? 5.294 12.343 -6.266 1.00 22.48 85 ALA A CA 1
ATOM 672 C C . ALA A 1 85 ? 5.147 11.004 -5.542 1.00 22.45 85 ALA A C 1
ATOM 673 O O . ALA A 1 85 ? 4.497 10.953 -4.501 1.00 22.05 85 ALA A O 1
ATOM 675 N N . LEU A 1 86 ? 5.752 9.937 -6.070 1.00 21.58 86 LEU A N 1
ATOM 676 C CA . LEU A 1 86 ? 5.677 8.628 -5.385 1.00 21.84 86 LEU A CA 1
ATOM 677 C C . LEU A 1 86 ? 6.366 8.709 -4.019 1.00 21.78 86 LEU A C 1
ATOM 678 O O . LEU A 1 86 ? 5.856 8.172 -3.030 1.00 22.22 86 LEU A O 1
ATOM 683 N N . ASP A 1 87 ? 7.530 9.362 -3.963 1.00 21.92 87 ASP A N 1
ATOM 684 C CA . ASP A 1 87 ? 8.227 9.586 -2.678 1.00 22.62 87 ASP A CA 1
ATOM 685 C C . ASP A 1 87 ? 7.339 10.386 -1.689 1.00 22.58 87 ASP A C 1
ATOM 686 O O . ASP A 1 87 ? 7.275 10.072 -0.499 1.00 22.85 87 ASP A O 1
ATOM 691 N N . ILE A 1 88 ? 6.712 11.449 -2.179 1.00 22.46 88 ILE A N 1
ATOM 692 C CA . ILE A 1 88 ? 5.825 12.292 -1.339 1.00 23.09 88 ILE A CA 1
ATOM 693 C C . ILE A 1 88 ? 4.616 11.492 -0.836 1.00 23.02 88 ILE A C 1
ATOM 694 O O . ILE A 1 88 ? 4.152 11.693 0.284 1.00 23.78 88 ILE A O 1
ATOM 699 N N . CYS A 1 89 ? 4.137 10.566 -1.664 1.00 22.83 89 CYS A N 1
ATOM 700 C CA . CYS A 1 89 ? 2.926 9.792 -1.381 1.00 23.63 89 CYS A CA 1
ATOM 701 C C . CYS A 1 89 ? 3.218 8.396 -0.876 1.00 23.31 89 CYS A C 1
ATOM 702 O O . CYS A 1 89 ? 2.299 7.545 -0.836 1.00 24.30 89 CYS A O 1
ATOM 705 N N . ARG A 1 90 ? 4.468 8.139 -0.512 1.00 23.35 90 ARG A N 1
ATOM 706 C CA . ARG A 1 90 ? 4.863 6.739 -0.282 1.00 23.74 90 ARG A CA 1
ATOM 707 C C . ARG A 1 90 ? 3.993 5.969 0.717 1.00 24.44 90 ARG A C 1
ATOM 708 O O . ARG A 1 90 ? 3.698 4.789 0.495 1.00 24.93 90 ARG A O 1
ATOM 716 N N . THR A 1 91 ? 3.573 6.628 1.792 1.00 24.11 91 THR A N 1
ATOM 717 C CA . THR A 1 91 ? 2.822 5.942 2.822 1.00 24.56 91 THR A CA 1
ATOM 718 C C . THR A 1 91 ? 1.343 6.353 2.830 1.00 24.36 91 THR A C 1
ATOM 719 O O . THR A 1 91 ? 0.633 6.016 3.777 1.00 24.23 91 THR A O 1
ATOM 723 N N . VAL A 1 92 ? 0.894 7.072 1.798 1.00 22.72 92 VAL A N 1
ATOM 724 C CA . VAL A 1 92 ? -0.435 7.733 1.853 1.00 24.48 92 VAL A CA 1
ATOM 725 C C . VAL A 1 92 ? -1.603 6.738 1.942 1.00 25.25 92 VAL A C 1
ATOM 726 O O . VAL A 1 92 ? -2.617 7.052 2.557 1.00 25.06 92 VAL A O 1
ATOM 730 N N . ALA A 1 93 ? -1.450 5.562 1.326 1.00 25.15 93 ALA A N 1
ATOM 731 C CA . ALA A 1 93 ? -2.515 4.537 1.324 1.00 26.97 93 ALA A CA 1
ATOM 732 C C . ALA A 1 93 ? -2.302 3.435 2.360 1.00 28.99 93 ALA A C 1
ATOM 733 O O . ALA A 1 93 ? -3.035 2.432 2.365 1.00 29.03 93 ALA A O 1
ATOM 735 N N . ASP A 1 94 ? -1.310 3.604 3.244 1.00 30.23 94 ASP A N 1
ATOM 736 C CA . ASP A 1 94 ? -1.081 2.602 4.305 1.00 31.88 94 ASP A CA 1
ATOM 737 C C . ASP A 1 94 ? -2.286 2.547 5.244 1.00 32.79 94 ASP A C 1
ATOM 738 O O . ASP A 1 94 ? -2.819 3.583 5.635 1.00 33.05 94 ASP A O 1
ATOM 743 N N . GLY A 1 95 ? -2.724 1.348 5.611 1.00 33.88 95 GLY A N 1
ATOM 744 C CA . GLY A 1 95 ? -3.898 1.187 6.503 1.00 34.41 95 GLY A CA 1
ATOM 745 C C . GLY A 1 95 ? -5.271 1.226 5.829 1.00 33.62 95 GLY A C 1
ATOM 746 O O . GLY A 1 95 ? -6.319 1.315 6.499 1.00 34.53 95 GLY A O 1
ATOM 747 N N . ILE A 1 96 ? -5.269 1.198 4.502 1.00 31.16 96 ILE A N 1
ATOM 748 C CA . ILE A 1 96 ? -6.492 1.162 3.733 1.00 30.24 96 ILE A CA 1
ATOM 749 C C . ILE A 1 96 ? -6.546 -0.221 3.144 1.00 31.34 96 ILE A C 1
ATOM 750 O O . ILE A 1 96 ? -5.789 -0.543 2.231 1.00 31.88 96 ILE A O 1
ATOM 755 N N . LYS A 1 97 ? -7.426 -1.040 3.710 1.00 32.72 97 LYS A N 1
ATOM 756 C CA . LYS A 1 97 ? -7.500 -2.466 3.371 1.00 34.03 97 LYS A CA 1
ATOM 757 C C . LYS A 1 97 ? -8.150 -2.795 2.017 1.00 32.93 97 LYS A C 1
ATOM 758 O O . LYS A 1 97 ? -7.740 -3.748 1.342 1.00 33.35 97 LYS A O 1
ATOM 764 N N . ASN A 1 98 ? -9.163 -2.026 1.620 1.00 31.12 98 ASN A N 1
ATOM 765 C CA . ASN A 1 98 ? -9.819 -2.216 0.326 1.00 30.02 98 ASN A CA 1
ATOM 766 C C . ASN A 1 98 ? -8.884 -1.826 -0.824 1.00 29.02 98 ASN A C 1
ATOM 767 O O . ASN A 1 98 ? -8.428 -0.682 -0.885 1.00 26.18 98 ASN A O 1
ATOM 772 N N . ASN A 1 99 ? -8.588 -2.773 -1.726 1.00 29.21 99 ASN A N 1
ATOM 773 C CA . ASN A 1 99 ? -7.592 -2.532 -2.791 1.00 27.93 99 ASN A CA 1
ATOM 774 C C . ASN A 1 99 ? -7.893 -1.385 -3.718 1.00 26.16 99 ASN A C 1
ATOM 775 O O . ASN A 1 99 ? -7.029 -0.579 -3.964 1.00 24.66 99 ASN A O 1
ATOM 780 N N . CYS A 1 100 ? -9.121 -1.310 -4.222 1.00 25.95 100 CYS A N 1
ATOM 781 C CA . CYS A 1 100 ? -9.484 -0.227 -5.129 1.00 25.19 100 CYS A CA 1
ATOM 782 C C . CYS A 1 100 ? -9.476 1.116 -4.388 1.00 23.84 100 CYS A C 1
ATOM 783 O O . CYS A 1 100 ? -9.028 2.118 -4.946 1.00 24.35 100 CYS A O 1
ATOM 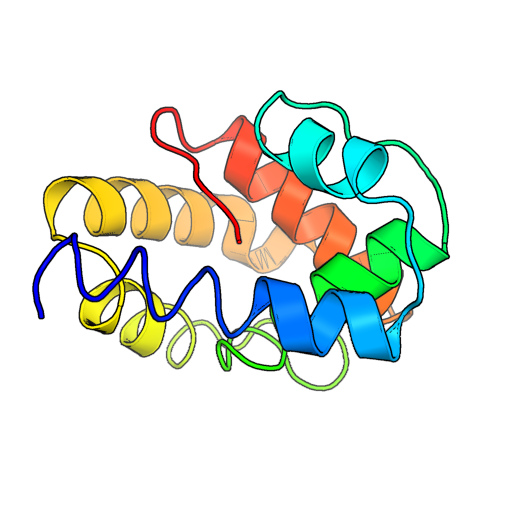786 N N . ASP A 1 101 ? -9.939 1.134 -3.144 1.00 23.91 101 ASP A N 1
ATOM 787 C CA . ASP A 1 101 ? -9.886 2.377 -2.332 1.00 24.22 101 ASP A CA 1
ATOM 788 C C . ASP A 1 101 ? -8.442 2.861 -2.138 1.00 24.04 101 ASP A C 1
ATOM 789 O O . ASP A 1 101 ? -8.158 4.074 -2.254 1.00 23.20 101 ASP A O 1
ATOM 794 N N . ALA A 1 102 ? -7.537 1.934 -1.825 1.00 23.54 102 ALA A N 1
ATOM 795 C CA . ALA A 1 102 ? -6.111 2.288 -1.612 1.00 24.20 102 ALA A CA 1
ATOM 796 C C . ALA A 1 102 ? -5.440 2.844 -2.873 1.00 23.10 102 ALA A C 1
ATOM 797 O O . ALA A 1 102 ? -4.744 3.856 -2.809 1.00 24.17 102 ALA A O 1
ATOM 799 N N . ALA A 1 103 ? -5.647 2.169 -4.007 1.00 23.39 103 ALA A N 1
ATOM 800 C CA . ALA A 1 103 ? -5.112 2.633 -5.287 1.00 23.03 103 ALA A CA 1
ATOM 801 C C . ALA A 1 103 ? -5.621 4.026 -5.603 1.00 22.42 103 ALA A C 1
ATOM 802 O O . ALA A 1 103 ? -4.890 4.839 -6.155 1.00 21.84 103 ALA A O 1
ATOM 804 N N . TYR A 1 104 ? -6.884 4.281 -5.294 1.00 22.11 104 TYR A N 1
ATOM 805 C CA . TYR A 1 104 ? -7.484 5.560 -5.629 1.00 22.90 104 TYR A CA 1
ATOM 806 C C . TYR A 1 104 ? -6.938 6.696 -4.764 1.00 22.81 104 TYR A C 1
ATOM 807 O O . TYR A 1 104 ? -6.714 7.804 -5.256 1.00 22.64 104 TYR A O 1
ATOM 816 N N . VAL A 1 105 ? -6.724 6.413 -3.482 1.00 22.10 105 VAL A N 1
ATOM 817 C CA . VAL A 1 105 ? -6.108 7.375 -2.553 1.00 22.22 105 VAL A CA 1
ATOM 818 C C . VAL A 1 105 ? -4.684 7.723 -3.017 1.00 22.18 105 VAL A C 1
ATOM 819 O O . VAL A 1 105 ? -4.281 8.893 -3.014 1.00 21.47 105 VAL A O 1
ATOM 823 N N . LEU A 1 106 ? -3.938 6.704 -3.428 1.00 21.88 106 LEU A N 1
ATOM 824 C CA . LEU A 1 106 ? -2.590 6.897 -3.981 1.00 22.08 106 LEU A CA 1
ATOM 825 C C . LEU A 1 106 ? -2.645 7.766 -5.243 1.00 22.42 106 LEU A C 1
ATOM 826 O O . LEU A 1 106 ? -1.884 8.707 -5.374 1.00 20.76 106 LEU A O 1
ATOM 831 N N . LEU A 1 107 ? -3.562 7.442 -6.156 1.00 22.59 107 LEU A N 1
ATOM 832 C CA . LEU A 1 107 ? -3.675 8.211 -7.387 1.00 22.81 107 LEU A CA 1
ATOM 833 C C . LEU A 1 107 ? -3.973 9.699 -7.121 1.00 22.34 107 LEU A C 1
ATOM 834 O O . LEU A 1 107 ? -3.368 10.572 -7.728 1.00 22.91 107 LEU A O 1
ATOM 839 N N . GLN A 1 108 ? -4.892 9.984 -6.207 1.00 21.73 108 GLN A N 1
ATOM 840 C CA . GLN A 1 108 ? -5.208 11.396 -5.878 1.00 22.31 108 GLN A CA 1
ATOM 841 C C . GLN A 1 108 ? -3.957 12.135 -5.406 1.00 23.01 108 GLN A C 1
ATOM 842 O O . GLN A 1 108 ? -3.705 13.275 -5.792 1.00 23.50 108 GLN A O 1
ATOM 848 N N . CYS A 1 109 ? -3.204 11.487 -4.539 1.00 22.48 109 CYS A N 1
ATOM 849 C CA . CYS A 1 109 ? -1.981 12.055 -4.009 1.00 22.72 109 CYS A CA 1
ATOM 850 C C . CYS A 1 109 ? -0.933 12.229 -5.119 1.00 23.08 109 CYS A C 1
ATOM 851 O O . CYS A 1 109 ? -0.286 13.264 -5.178 1.00 23.20 109 CYS A O 1
ATOM 854 N N . LEU A 1 110 ? -0.775 11.247 -6.015 1.00 21.59 110 LEU A N 1
ATOM 855 C CA . LEU A 1 110 ? 0.206 11.423 -7.098 1.00 21.93 110 LEU A CA 1
ATOM 856 C C . LEU A 1 110 ? -0.121 12.654 -7.949 1.00 23.67 110 LEU A C 1
ATOM 857 O O . LEU A 1 110 ? 0.761 13.418 -8.320 1.00 23.66 110 LEU A O 1
ATOM 862 N N . SER A 1 111 ? -1.406 12.824 -8.249 1.00 24.01 111 SER A N 1
ATOM 863 C CA . SER A 1 111 ? -1.871 13.914 -9.069 1.00 25.02 111 SER A CA 1
ATOM 864 C C . SER A 1 111 ? -1.654 15.256 -8.360 1.00 26.36 111 SER A C 1
ATOM 865 O O . SER A 1 111 ? -1.237 16.229 -8.996 1.00 26.80 111 SER A O 1
ATOM 868 N N . LYS A 1 112 ? -1.950 15.292 -7.056 1.00 26.11 112 LYS A N 1
ATOM 869 C CA . LYS A 1 112 ? -1.831 16.521 -6.251 1.00 27.86 112 LYS A CA 1
ATOM 870 C C . LYS A 1 112 ? -0.377 16.987 -6.237 1.00 27.45 112 LYS A C 1
ATOM 871 O O . LYS A 1 112 ? -0.096 18.184 -6.271 1.00 27.78 112 LYS A O 1
ATOM 877 N N . ASN A 1 113 ? 0.529 16.012 -6.273 1.00 25.73 113 ASN A N 1
ATOM 878 C CA . ASN A 1 113 ? 1.964 16.253 -6.115 1.00 25.31 113 ASN A CA 1
ATOM 879 C C . ASN A 1 113 ? 2.837 16.094 -7.357 1.00 24.91 113 ASN A C 1
ATOM 880 O O . ASN A 1 113 ? 4.056 16.059 -7.248 1.00 25.09 113 ASN A O 1
ATOM 885 N N . ASN A 1 114 ? 2.215 16.031 -8.533 1.00 25.20 114 ASN A N 1
ATOM 886 C CA . ASN A 1 114 ? 2.961 15.921 -9.780 1.00 25.65 114 ASN A CA 1
ATOM 887 C C . ASN A 1 114 ? 2.403 16.882 -10.823 1.00 26.87 114 ASN A C 1
ATOM 888 O O . ASN A 1 114 ? 1.348 16.629 -11.402 1.00 27.11 114 ASN A O 1
ATOM 893 N N . PRO A 1 115 ? 3.088 18.011 -11.044 1.00 28.92 115 PRO A N 1
ATOM 894 C CA . PRO A 1 115 ? 2.577 18.941 -12.040 1.00 30.68 115 PRO A CA 1
ATOM 895 C C . PRO A 1 115 ? 2.567 18.353 -13.458 1.00 31.45 115 PRO A C 1
ATOM 896 O O . PRO A 1 115 ? 1.881 18.880 -14.346 1.00 33.99 115 PRO A O 1
ATOM 900 N N . LYS A 1 116 ? 3.345 17.298 -13.684 1.00 29.89 116 LYS A N 1
ATOM 901 C CA . LYS A 1 116 ? 3.396 16.660 -14.996 1.00 29.83 116 LYS A CA 1
ATOM 902 C C . LYS A 1 116 ? 2.736 15.275 -14.957 1.00 29.36 116 LYS A C 1
ATOM 903 O O . LYS A 1 116 ? 3.138 14.357 -15.659 1.00 28.06 116 LYS A O 1
ATOM 909 N N . PHE A 1 117 ? 1.698 15.164 -14.127 1.00 29.27 117 PHE A N 1
ATOM 910 C CA . PHE A 1 117 ? 0.936 13.942 -13.966 1.00 29.23 117 PHE A CA 1
ATOM 911 C C . PHE A 1 117 ? 0.292 13.482 -15.261 1.00 30.38 117 PHE A C 1
ATOM 912 O O . PHE A 1 117 ? -0.258 14.299 -16.034 1.00 31.90 117 PHE A O 1
ATOM 920 N N . ILE A 1 118 ? 0.400 12.177 -15.498 1.00 30.31 118 ILE A N 1
ATOM 921 C CA . ILE A 1 118 ? -0.307 11.484 -16.583 1.00 32.33 118 ILE A CA 1
ATOM 922 C C . ILE A 1 118 ? -0.687 10.071 -16.094 1.00 31.76 118 ILE A C 1
ATOM 923 O O . ILE A 1 118 ? -0.100 9.577 -15.136 1.00 30.70 118 ILE A O 1
ATOM 928 N N . PHE A 1 119 ? -1.707 9.470 -16.714 1.00 32.74 119 PHE A N 1
ATOM 929 C CA . PHE A 1 119 ? -2.239 8.165 -16.310 1.00 33.06 119 PHE A CA 1
ATOM 930 C C . PHE A 1 119 ? -2.965 7.567 -17.505 1.00 34.37 119 PHE A C 1
ATOM 931 O O . PHE A 1 119 ? -3.570 8.302 -18.285 1.00 36.12 119 PHE A O 1
ATOM 939 N N . PRO A 1 120 ? -2.911 6.232 -17.665 1.00 35.31 120 PRO A N 1
ATOM 940 C CA . PRO A 1 120 ? -3.530 5.617 -18.843 1.00 36.77 120 PRO A CA 1
ATOM 941 C C . PRO A 1 120 ? -5.015 5.980 -18.960 1.00 37.74 120 PRO A C 1
ATOM 942 O O . PRO A 1 120 ? -5.743 6.031 -17.949 1.00 36.77 120 PRO A O 1
#

Secondary structure (DSSP, 8-state):
--HHHHHHHHHHHHHHHHHHH---HHHHHHTTTT-----HHHHHHHHHHHHHTTSEETTEE-HHHHHHHHHHHS-HHHHHHHHHHHHHTTTTTTT--SHHHHHHHHHHHHHHT-TT----

Nearest PDB structures (foldseek):
  4f7f-assembly1_A  TM=9.984E-01  e=6.873E-16  Anopheles gambiae
  6jpm-assembly2_B  TM=9.282E-01  e=2.153E-06  Chrysopa pallens
  3b88-assembly2_B  TM=9.210E-01  e=1.516E-06  Drosophila melanogaster
  3r72-assembly1_A  TM=9.221E-01  e=5.870E-06  Apis mellifera
  6qq4-assembly2_B  TM=7.409E-01  e=1.028E-03  Drosophila melanogaster

B-factor: mean 35.3, std 9.59, range [20.38, 71.58]

CATH classification: 1.10.238.20

Radius of gyration: 13.01 Å; Cα contacts (8 Å, |Δi|>4): 160; chains: 1; bounding box: 30×26×35 Å

InterPro domains:
  IPR006170 Pheromone/general odorant binding protein [PF01395] (23-135)
  IPR006170 Pheromone/general odorant binding protein [SM00708] (35-136)
  IPR036728 Pheromone/general odorant binding protein superfamily [G3DSA:1.10.238.20] (23-142)
  IPR036728 Pheromone/general odorant binding protein superfamily [SSF47565] (24-141)

Foldseek 3Di:
DDVVQLVVVQVVQLVVLCVVLVDDPVQVVCLLVLPLDPDLSSLSSLLSSCVVLVQDDQQAGDLVSNLVSLPVNDPPVQSVLLNVLCVVCVCQLPPPRDNSVSSSSSSSSSPVRGPSDDHD

Solvent-accessible surface area: 6697 Å² total; per-residue (Å²): 112,81,66,102,53,19,123,153,32,14,98,122,20,23,55,66,0,29,53,140,20,176,13,52,96,138,54,0,68,8,0,120,112,83,125,46,39,124,48,156,83,0,32,37,0,0,14,2,0,5,57,92,29,105,11,6,71,81,8,155,30,74,46,109,27,0,30,151,45,8,67,82,24,16,21,115,104,33,2,21,37,15,77,50,0,3,76,111,1,116,97,62,13,104,73,55,187,85,52,21,50,0,0,4,46,2,0,72,18,13,20,177,40,4,135,114,34,59,19,20